Protein AF-U2R8U3-F1 (afdb_monomer_lite)

Foldseek 3Di:
DDDDPPPPPVVVVVVVVVVVVVVVCVVPDDDDDDDDDDPVVVVVVQVVCVVVVHHPVVVVVVQVVVCVVVVHHPDDDDDPDPPDPPPPVPDDPVRVVVVVVVVVVCVVVVVDDDPVVVVVVCCVSPVD

Sequence (128 aa):
MIRKDCEPLAICNQAKYNEEKKEAISMARTANVFARVEPEVKEQAEQVLDRLGIPMSNAVGMFLRQIVLQRGIPFEIKLPAYEEPVAYGSLTKEQFNAEIEKGMEDIRAGRVYSADEVEAEMKQKFGI

Structure (mmCIF, N/CA/C/O backbone):
data_AF-U2R8U3-F1
#
_entry.id   AF-U2R8U3-F1
#
loop_
_atom_site.group_PDB
_atom_site.id
_atom_site.type_symbol
_atom_site.label_atom_id
_atom_site.label_alt_id
_atom_site.label_comp_id
_atom_site.label_asym_id
_atom_site.label_entity_id
_atom_site.label_seq_id
_atom_site.pdbx_PDB_ins_code
_atom_site.Cartn_x
_atom_site.Cartn_y
_atom_site.Cartn_z
_atom_site.occupancy
_atom_site.B_iso_or_equiv
_atom_site.auth_seq_id
_atom_site.auth_comp_id
_atom_site.auth_asym_id
_atom_site.auth_atom_id
_atom_site.pdbx_PDB_model_num
ATOM 1 N N . MET A 1 1 ? 34.269 51.219 -29.718 1.00 43.19 1 MET A N 1
ATOM 2 C CA . MET A 1 1 ? 33.502 50.324 -30.619 1.00 43.19 1 MET A CA 1
ATOM 3 C C . MET A 1 1 ? 34.409 49.131 -30.879 1.00 43.19 1 MET A C 1
ATOM 5 O O . MET A 1 1 ? 35.504 49.353 -31.349 1.00 43.19 1 MET A O 1
ATOM 9 N N . ILE A 1 2 ? 34.125 47.891 -30.500 1.00 40.03 2 ILE A N 1
ATOM 10 C CA . ILE A 1 2 ? 32.858 47.160 -30.459 1.00 40.03 2 ILE A CA 1
ATOM 11 C C . ILE A 1 2 ? 32.967 46.140 -29.311 1.00 40.03 2 ILE A C 1
ATOM 13 O O . ILE A 1 2 ? 33.952 45.406 -29.243 1.00 40.03 2 ILE A O 1
ATOM 17 N N . ARG A 1 3 ? 31.970 46.109 -28.415 1.00 48.62 3 ARG A N 1
ATOM 18 C CA . ARG A 1 3 ? 31.765 44.997 -27.478 1.00 48.62 3 ARG A CA 1
ATOM 19 C C . ARG A 1 3 ? 31.554 43.732 -28.308 1.00 48.62 3 ARG A C 1
ATOM 21 O O . ARG A 1 3 ? 30.649 43.708 -29.138 1.00 48.62 3 ARG A O 1
ATOM 28 N N . LYS A 1 4 ? 32.385 42.711 -28.125 1.00 46.16 4 LYS A N 1
ATOM 29 C CA . LYS A 1 4 ? 32.066 41.361 -28.593 1.00 46.16 4 LYS A CA 1
ATOM 30 C C . LYS A 1 4 ? 31.813 40.504 -27.369 1.00 46.16 4 LYS A C 1
ATOM 32 O O . LYS A 1 4 ? 32.715 39.851 -26.858 1.00 46.16 4 LYS A O 1
ATOM 37 N N . ASP A 1 5 ? 30.569 40.577 -26.913 1.00 49.75 5 ASP A N 1
ATOM 38 C CA . ASP A 1 5 ? 29.964 39.671 -25.947 1.00 49.75 5 ASP A CA 1
ATOM 39 C C . ASP A 1 5 ? 30.003 38.249 -26.538 1.00 49.75 5 ASP A C 1
ATOM 41 O O . ASP A 1 5 ? 29.107 37.827 -27.266 1.00 49.75 5 ASP A O 1
ATOM 45 N N . CYS A 1 6 ? 31.103 37.530 -26.303 1.00 49.03 6 CYS A N 1
ATOM 46 C CA . CYS A 1 6 ? 31.314 36.152 -26.752 1.00 49.03 6 CYS A CA 1
ATOM 47 C C . CYS A 1 6 ? 31.447 35.207 -25.549 1.00 49.03 6 CYS A C 1
ATOM 49 O O . CYS A 1 6 ? 32.341 34.374 -25.484 1.00 49.03 6 CYS A O 1
ATOM 51 N N . GLU A 1 7 ? 30.555 35.361 -24.576 1.00 51.34 7 GLU A N 1
ATOM 52 C CA . GLU A 1 7 ? 30.356 34.428 -23.463 1.00 51.34 7 GLU A CA 1
ATOM 53 C C . GLU A 1 7 ? 29.006 33.664 -23.444 1.00 51.34 7 GLU A C 1
ATOM 55 O O . GLU A 1 7 ? 28.896 32.743 -22.634 1.00 51.34 7 GLU A O 1
ATOM 60 N N . PRO A 1 8 ? 27.985 33.891 -24.313 1.00 53.06 8 PRO A N 1
ATOM 61 C CA . PRO A 1 8 ? 26.738 33.123 -24.182 1.00 53.06 8 PRO A CA 1
ATOM 62 C C . PRO A 1 8 ? 26.814 31.679 -24.712 1.00 53.06 8 PRO A C 1
ATOM 64 O O . PRO A 1 8 ? 26.092 30.809 -24.232 1.00 53.06 8 PRO A O 1
ATOM 67 N N . LEU A 1 9 ? 27.665 31.389 -25.706 1.00 52.44 9 LEU A N 1
ATOM 68 C CA . LEU A 1 9 ? 27.589 30.118 -26.449 1.00 52.44 9 LEU A CA 1
ATOM 69 C C . LEU A 1 9 ? 28.096 28.900 -25.655 1.00 52.44 9 LEU A C 1
ATOM 71 O O . LEU A 1 9 ? 27.555 27.805 -25.808 1.00 52.44 9 LEU A O 1
ATOM 75 N N . ALA A 1 10 ? 29.088 29.074 -24.776 1.00 52.09 10 ALA A N 1
ATOM 76 C CA . ALA A 1 10 ? 29.620 27.977 -23.962 1.00 52.09 10 ALA A CA 1
ATOM 77 C C . ALA A 1 10 ? 28.652 27.560 -22.837 1.00 52.09 10 ALA A C 1
ATOM 79 O O . ALA A 1 10 ? 28.484 26.371 -22.569 1.00 52.09 10 ALA A O 1
ATOM 80 N N . ILE A 1 11 ? 27.959 28.525 -22.223 1.00 53.69 11 ILE A N 1
ATOM 81 C CA . ILE A 1 11 ? 27.010 28.272 -21.128 1.00 53.69 11 ILE A CA 1
ATOM 82 C C . ILE A 1 11 ? 25.722 27.629 -21.667 1.00 53.69 11 ILE A C 1
ATOM 84 O O . ILE A 1 11 ? 25.202 26.689 -21.063 1.00 53.69 11 ILE A O 1
ATOM 88 N N . CYS A 1 12 ? 25.245 28.062 -22.841 1.00 51.56 12 CYS A N 1
ATOM 89 C CA . CYS A 1 12 ? 24.079 27.462 -23.494 1.00 51.56 12 CYS A CA 1
ATOM 90 C C . CYS A 1 12 ? 24.296 25.987 -23.873 1.00 51.56 12 CYS A C 1
ATOM 92 O O . CYS A 1 12 ? 23.385 25.181 -23.687 1.00 51.56 12 CYS A O 1
ATOM 94 N N . ASN A 1 13 ? 25.493 25.606 -24.335 1.00 59.06 13 ASN A N 1
ATOM 95 C CA . ASN A 1 13 ? 25.803 24.208 -24.660 1.00 59.06 13 ASN A CA 1
ATOM 96 C C . ASN A 1 13 ? 25.911 23.323 -23.409 1.00 59.06 13 ASN A C 1
ATOM 98 O O . ASN A 1 13 ? 25.450 22.182 -23.424 1.00 59.06 13 ASN A O 1
ATOM 102 N N . GLN A 1 14 ? 26.453 23.850 -22.306 1.00 58.41 14 GLN A N 1
ATOM 103 C CA . GLN A 1 14 ? 26.542 23.110 -21.045 1.00 58.41 14 GLN A CA 1
ATOM 104 C C . GLN A 1 14 ? 25.155 22.850 -20.434 1.00 58.41 14 GLN A C 1
ATOM 106 O O . GLN A 1 14 ? 24.898 21.764 -19.917 1.00 58.41 14 GLN A O 1
ATOM 111 N N . ALA A 1 15 ? 24.254 23.835 -20.503 1.00 58.78 15 ALA A N 1
ATOM 112 C CA . ALA A 1 15 ? 22.883 23.703 -20.017 1.00 58.78 15 ALA A CA 1
ATOM 113 C C . ALA A 1 15 ? 22.093 22.668 -20.833 1.00 58.78 15 ALA A C 1
ATOM 115 O O . ALA A 1 15 ? 21.530 21.750 -20.243 1.00 58.78 15 ALA A O 1
ATOM 116 N N . LYS A 1 16 ? 22.157 22.747 -22.170 1.00 58.84 16 LYS A N 1
ATOM 117 C CA . LYS A 1 16 ? 21.552 21.772 -23.096 1.00 58.84 16 LYS A CA 1
ATOM 118 C C . LYS A 1 16 ? 22.030 20.343 -22.820 1.00 58.84 16 LYS A C 1
ATOM 120 O O . LYS A 1 16 ? 21.214 19.444 -22.652 1.00 58.84 16 LYS A O 1
ATOM 125 N N . TYR A 1 17 ? 23.343 20.156 -22.665 1.00 57.81 17 TYR A N 1
ATOM 126 C CA . TYR A 1 17 ? 23.940 18.855 -22.352 1.00 57.81 17 TYR A CA 1
ATOM 127 C C . TYR A 1 17 ? 23.494 18.303 -20.988 1.00 57.81 17 TYR A C 1
ATOM 129 O O . TYR A 1 17 ? 23.258 17.106 -20.836 1.00 57.81 17 TYR A O 1
ATOM 137 N N . ASN A 1 18 ? 23.354 19.164 -19.978 1.00 62.25 18 ASN A N 1
ATOM 138 C CA . ASN A 1 18 ? 22.919 18.751 -18.644 1.00 62.25 18 ASN A CA 1
ATOM 139 C C . ASN A 1 18 ? 21.422 18.417 -18.582 1.00 62.25 18 ASN A C 1
ATOM 141 O O . ASN A 1 18 ? 21.032 17.572 -17.777 1.00 62.25 18 ASN A O 1
ATOM 145 N N . GLU A 1 19 ? 20.602 19.062 -19.410 1.00 60.91 19 GLU A N 1
ATOM 146 C CA . GLU A 1 19 ? 19.156 18.854 -19.510 1.00 60.91 19 GLU A CA 1
ATOM 147 C C . GLU A 1 19 ? 18.839 17.560 -20.275 1.00 60.91 19 GLU A C 1
ATOM 149 O O . GLU A 1 19 ? 18.164 16.687 -19.729 1.00 60.91 19 GLU A O 1
ATOM 154 N N . GLU A 1 20 ? 19.474 17.343 -21.433 1.00 58.56 20 GLU A N 1
ATOM 155 C CA . GLU A 1 20 ? 19.397 16.087 -22.197 1.00 58.56 20 GLU A CA 1
ATOM 156 C C . GLU A 1 20 ? 19.933 14.895 -21.389 1.00 58.56 20 GLU A C 1
ATOM 158 O O . GLU A 1 20 ? 19.338 13.816 -21.369 1.00 58.56 20 GLU A O 1
ATOM 163 N N . LYS A 1 21 ? 21.023 15.084 -20.631 1.00 57.88 21 LYS A N 1
ATOM 164 C CA . LYS A 1 21 ? 21.531 14.056 -19.715 1.00 57.88 21 LYS A CA 1
ATOM 165 C C . LYS A 1 21 ? 20.557 13.789 -18.566 1.00 57.88 21 LYS A C 1
ATOM 167 O O . LYS A 1 21 ? 20.464 12.647 -18.133 1.00 57.88 21 LYS A O 1
ATOM 172 N N . LYS A 1 22 ? 19.826 14.792 -18.067 1.00 57.25 22 LYS A N 1
ATOM 173 C CA . LYS A 1 22 ? 18.790 14.623 -17.028 1.00 57.25 22 LYS A CA 1
ATOM 174 C C . LYS A 1 22 ? 17.591 13.831 -17.547 1.00 57.25 22 LYS A C 1
ATOM 176 O O . LYS A 1 22 ? 17.097 12.971 -16.821 1.00 57.25 22 LYS A O 1
ATOM 181 N N . GLU A 1 23 ? 17.165 14.089 -18.780 1.00 53.94 23 GLU A N 1
ATOM 182 C CA . GLU A 1 23 ? 16.081 13.360 -19.450 1.00 53.94 23 GLU A CA 1
ATOM 183 C C . GLU A 1 23 ? 16.488 11.920 -19.797 1.00 53.94 23 GLU A C 1
ATOM 185 O O . GLU A 1 23 ? 15.759 10.982 -19.484 1.00 53.94 23 GLU A O 1
ATOM 190 N N . ALA A 1 24 ? 17.702 11.697 -20.312 1.00 55.06 24 ALA A N 1
ATOM 191 C CA . ALA A 1 24 ? 18.230 10.346 -20.539 1.00 55.06 24 ALA A CA 1
ATOM 192 C C . ALA A 1 24 ? 18.366 9.547 -19.229 1.00 55.06 24 ALA A C 1
ATOM 194 O O . ALA A 1 24 ? 18.157 8.335 -19.180 1.00 55.06 24 ALA A O 1
ATOM 195 N N . ILE A 1 25 ? 18.685 10.241 -18.137 1.00 58.19 25 ILE A N 1
ATOM 196 C CA . ILE A 1 25 ? 18.779 9.674 -16.797 1.00 58.19 25 ILE A CA 1
ATOM 197 C C . ILE A 1 25 ? 17.397 9.360 -16.193 1.00 58.19 25 ILE A C 1
ATOM 199 O O . ILE A 1 25 ? 17.282 8.389 -15.445 1.00 58.19 25 ILE A O 1
ATOM 203 N N . SER A 1 26 ? 16.355 10.151 -16.470 1.00 55.31 26 SER A N 1
ATOM 204 C CA . SER A 1 26 ? 15.010 9.897 -15.932 1.00 55.31 26 SER A CA 1
ATOM 205 C C . SER A 1 26 ? 14.331 8.705 -16.615 1.00 55.31 26 SER A C 1
ATOM 207 O O . SER A 1 26 ? 13.599 7.971 -15.955 1.00 55.31 26 SER A O 1
ATOM 209 N N . MET A 1 27 ? 14.650 8.450 -17.889 1.00 56.59 27 MET A N 1
ATOM 210 C CA . MET A 1 27 ? 14.056 7.366 -18.681 1.00 56.59 27 MET A CA 1
ATOM 211 C C . MET A 1 27 ? 14.716 5.990 -18.467 1.00 56.59 27 MET A C 1
ATOM 213 O O . MET A 1 27 ? 14.112 4.974 -18.801 1.00 56.59 27 MET A O 1
ATOM 217 N N . ALA A 1 28 ? 15.927 5.932 -17.893 1.00 54.25 28 ALA A N 1
ATOM 218 C CA . ALA A 1 28 ? 16.720 4.697 -17.766 1.00 54.25 28 ALA A CA 1
ATOM 219 C C . ALA A 1 28 ? 17.047 4.269 -16.320 1.00 54.25 28 ALA A C 1
ATOM 221 O O . ALA A 1 28 ? 17.787 3.307 -16.108 1.00 54.25 28 ALA A O 1
ATOM 222 N N . ARG A 1 29 ? 16.532 4.958 -15.295 1.00 66.44 29 ARG A N 1
ATOM 223 C CA . ARG A 1 29 ? 16.823 4.616 -13.891 1.00 66.44 29 ARG A CA 1
ATOM 224 C C . ARG A 1 29 ? 15.873 3.549 -13.356 1.00 66.44 29 ARG A C 1
ATOM 226 O O . ARG A 1 29 ? 15.003 3.820 -12.534 1.00 66.44 29 ARG A O 1
ATOM 233 N N . THR A 1 30 ? 16.077 2.309 -13.786 1.00 71.62 30 THR A N 1
ATOM 234 C CA . THR A 1 30 ? 15.571 1.148 -13.046 1.00 71.62 30 THR A CA 1
ATOM 235 C C . THR A 1 30 ? 16.445 0.935 -11.812 1.00 71.62 30 THR A C 1
ATOM 237 O O . THR A 1 30 ? 17.659 0.780 -11.935 1.00 71.62 30 THR A O 1
ATOM 240 N N . ALA A 1 31 ? 15.844 0.941 -10.623 1.00 82.62 31 ALA A N 1
ATOM 241 C CA . ALA A 1 31 ? 16.515 0.583 -9.378 1.00 82.62 31 ALA A CA 1
ATOM 242 C C . ALA A 1 31 ? 16.064 -0.814 -8.937 1.00 82.62 31 ALA A C 1
ATOM 244 O O . ALA A 1 31 ? 14.872 -1.123 -8.968 1.00 82.62 31 ALA A O 1
ATOM 245 N N . ASN A 1 32 ? 17.010 -1.653 -8.519 1.00 87.38 32 ASN A N 1
ATOM 246 C CA . ASN A 1 32 ? 16.703 -2.984 -8.005 1.00 87.38 32 ASN A CA 1
ATOM 247 C C . ASN A 1 32 ? 16.242 -2.881 -6.546 1.00 87.38 32 ASN A C 1
ATOM 249 O O . ASN A 1 32 ? 16.907 -2.254 -5.723 1.00 87.38 32 ASN A O 1
ATOM 253 N N . VAL A 1 33 ? 15.123 -3.531 -6.226 1.00 87.56 33 VAL A N 1
ATOM 254 C CA . VAL A 1 33 ? 14.565 -3.602 -4.871 1.00 87.56 33 VAL A CA 1
ATOM 255 C C . VAL A 1 33 ? 14.631 -5.050 -4.399 1.00 87.56 33 VAL A C 1
ATOM 257 O O . VAL A 1 33 ? 14.102 -5.940 -5.060 1.00 87.56 33 VAL A O 1
ATOM 260 N N . PHE A 1 34 ? 15.276 -5.281 -3.255 1.00 89.19 34 PHE A N 1
ATOM 261 C CA . PHE A 1 34 ? 15.344 -6.591 -2.609 1.00 89.19 34 PHE A CA 1
ATOM 262 C C . PHE A 1 34 ? 14.607 -6.533 -1.273 1.00 89.19 34 PHE A C 1
ATOM 264 O O . PHE A 1 34 ? 14.926 -5.704 -0.424 1.00 89.19 34 PHE A O 1
ATOM 271 N N . ALA A 1 35 ? 13.643 -7.430 -1.083 1.00 87.88 35 ALA A N 1
ATOM 272 C CA . ALA A 1 35 ? 12.903 -7.584 0.162 1.00 87.88 35 ALA A CA 1
ATOM 273 C C . ALA A 1 35 ? 12.965 -9.046 0.612 1.00 87.88 35 ALA A C 1
ATOM 275 O O . ALA A 1 35 ? 12.878 -9.958 -0.212 1.00 87.88 35 ALA A O 1
ATOM 276 N N . ARG A 1 36 ? 13.131 -9.268 1.919 1.00 93.38 36 ARG A N 1
ATOM 277 C CA . ARG A 1 36 ? 12.984 -10.599 2.514 1.00 93.38 36 ARG A CA 1
ATOM 278 C C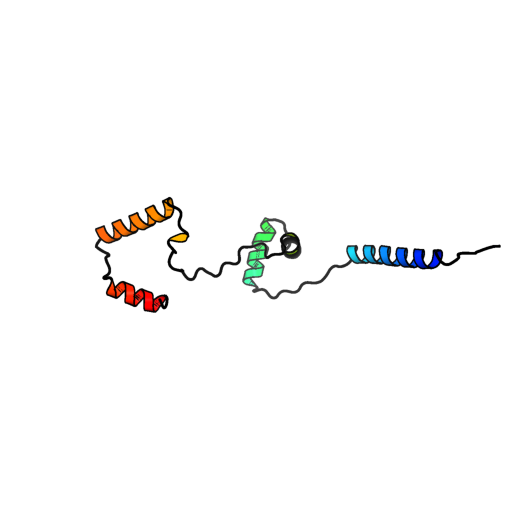 . ARG A 1 36 ? 11.511 -10.814 2.830 1.00 93.38 36 ARG A C 1
ATOM 280 O O . ARG A 1 36 ? 10.900 -9.969 3.473 1.00 93.38 36 ARG A O 1
ATOM 287 N N . VAL A 1 37 ? 10.977 -11.931 2.363 1.00 92.44 37 VAL A N 1
ATOM 288 C CA . VAL A 1 37 ? 9.593 -12.355 2.568 1.00 92.44 37 VAL A CA 1
ATOM 289 C C . VAL A 1 37 ? 9.593 -13.840 2.890 1.00 92.44 37 VAL A C 1
ATOM 291 O O . VAL A 1 37 ? 10.466 -14.576 2.421 1.00 92.44 37 VAL A O 1
ATOM 294 N N . GLU A 1 38 ? 8.631 -14.274 3.693 1.00 96.38 38 GLU A N 1
ATOM 295 C CA . GLU A 1 38 ? 8.408 -15.695 3.934 1.00 96.38 38 GLU A CA 1
ATOM 296 C C . GLU A 1 38 ? 7.958 -16.381 2.633 1.00 96.38 38 GLU A C 1
ATOM 298 O O . GLU A 1 38 ? 7.201 -15.787 1.854 1.00 96.38 38 GLU A O 1
ATOM 303 N N . PRO A 1 39 ? 8.425 -17.613 2.361 1.00 94.38 39 PRO A N 1
ATOM 304 C CA . PRO A 1 39 ? 8.125 -18.301 1.108 1.00 94.38 39 PRO A CA 1
ATOM 305 C C . PRO A 1 39 ? 6.625 -18.568 0.938 1.00 94.38 39 PRO A C 1
ATOM 307 O O . PRO A 1 39 ? 6.106 -18.395 -0.162 1.00 94.38 39 PRO A O 1
ATOM 310 N N . GLU A 1 40 ? 5.922 -18.894 2.025 1.00 95.31 40 GLU A N 1
ATOM 311 C CA . GLU A 1 40 ? 4.475 -19.144 2.017 1.00 95.31 40 GLU A CA 1
ATOM 312 C C . GLU A 1 40 ? 3.685 -17.883 1.637 1.00 95.31 40 GLU A C 1
ATOM 314 O O . GLU A 1 40 ? 2.817 -17.920 0.766 1.00 95.31 40 GLU A O 1
ATOM 319 N N . VAL A 1 41 ? 4.038 -16.733 2.225 1.00 94.44 41 VAL A N 1
ATOM 320 C CA . VAL A 1 41 ? 3.403 -15.440 1.922 1.00 94.44 41 VAL A CA 1
ATOM 321 C C . VAL A 1 41 ? 3.655 -15.030 0.472 1.00 94.44 41 VAL A C 1
ATOM 323 O O . VAL A 1 41 ? 2.755 -14.516 -0.194 1.00 94.44 41 VAL A O 1
ATOM 326 N N . LYS A 1 42 ? 4.868 -15.272 -0.044 1.00 93.38 42 LYS A N 1
ATOM 327 C CA . LYS A 1 42 ? 5.196 -14.996 -1.446 1.00 93.38 42 LYS A CA 1
ATOM 328 C C . LYS A 1 42 ? 4.306 -15.805 -2.390 1.00 93.38 42 LYS A C 1
ATOM 330 O O . LYS A 1 42 ? 3.753 -15.224 -3.320 1.00 93.38 42 LYS A O 1
ATOM 335 N N . GLU A 1 43 ? 4.171 -17.107 -2.151 1.00 95.06 43 GLU A N 1
ATOM 336 C CA . GLU A 1 43 ? 3.368 -17.992 -2.996 1.00 95.06 43 GLU A CA 1
ATOM 337 C C . GLU A 1 43 ? 1.887 -17.591 -2.981 1.00 95.06 43 GLU A C 1
ATOM 339 O O . GLU A 1 43 ? 1.265 -17.469 -4.036 1.00 95.06 43 GLU A O 1
ATOM 344 N N . GLN A 1 44 ? 1.333 -17.293 -1.802 1.00 95.50 44 GLN A N 1
ATOM 345 C CA . GLN A 1 44 ? -0.047 -16.815 -1.674 1.00 95.50 44 GLN A CA 1
ATOM 346 C C . GLN A 1 44 ? -0.274 -15.496 -2.422 1.00 95.50 44 GLN A C 1
ATOM 348 O O . GLN A 1 44 ? -1.266 -15.346 -3.138 1.00 95.50 44 GLN A O 1
ATOM 353 N N . ALA A 1 45 ? 0.646 -14.539 -2.283 1.00 94.62 45 ALA A N 1
ATOM 354 C CA . ALA A 1 45 ? 0.555 -13.264 -2.983 1.00 94.62 45 ALA A CA 1
ATOM 355 C C . ALA A 1 45 ? 0.633 -13.446 -4.507 1.00 94.62 45 ALA A C 1
ATOM 357 O O . ALA A 1 45 ? -0.130 -12.813 -5.233 1.00 94.62 45 ALA A O 1
ATOM 358 N N . GLU A 1 46 ? 1.504 -14.333 -4.994 1.00 94.44 46 GLU A N 1
ATOM 359 C CA . GLU A 1 46 ? 1.646 -14.646 -6.420 1.00 94.44 46 GLU A CA 1
ATOM 360 C C . GLU A 1 46 ? 0.353 -15.252 -6.985 1.00 94.44 46 GLU A C 1
ATOM 362 O O . GLU A 1 46 ? -0.171 -14.742 -7.970 1.00 94.44 46 GLU A O 1
ATOM 367 N N . GLN A 1 47 ? -0.272 -16.202 -6.280 1.00 95.69 47 GLN A N 1
ATOM 368 C CA . GLN A 1 47 ? -1.562 -16.776 -6.689 1.00 95.69 47 GLN A CA 1
ATOM 369 C C . GLN A 1 47 ? -2.686 -15.734 -6.815 1.00 95.69 47 GLN A C 1
ATOM 371 O O . GLN A 1 47 ? -3.545 -15.843 -7.693 1.00 95.69 47 GLN A O 1
ATOM 376 N N . VAL A 1 48 ? -2.725 -14.737 -5.926 1.00 96.19 48 VAL A N 1
ATOM 377 C CA . VAL A 1 48 ? -3.727 -13.658 -5.984 1.00 96.19 48 VAL A CA 1
ATOM 378 C C . VAL A 1 48 ? -3.433 -12.711 -7.144 1.00 96.19 48 VAL A C 1
ATOM 380 O O . VAL A 1 48 ? -4.340 -12.346 -7.892 1.00 96.19 48 VAL A O 1
ATOM 383 N N . LEU A 1 49 ? -2.171 -12.325 -7.308 1.00 94.88 49 LEU A N 1
ATOM 384 C CA . LEU A 1 49 ? -1.731 -11.408 -8.353 1.00 94.88 49 LEU A CA 1
ATOM 385 C C . LEU A 1 49 ? -1.866 -12.012 -9.760 1.00 94.88 49 LEU A C 1
ATOM 387 O O . LEU A 1 49 ? -2.281 -11.309 -10.683 1.00 94.88 49 LEU A O 1
ATOM 391 N N . ASP A 1 50 ? -1.642 -13.317 -9.908 1.00 94.94 50 ASP A N 1
ATOM 392 C CA . ASP A 1 50 ? -1.821 -14.053 -11.162 1.00 94.94 50 ASP A CA 1
ATOM 393 C C . ASP A 1 50 ? -3.279 -14.048 -11.624 1.00 94.94 50 ASP A C 1
ATOM 395 O O . ASP A 1 50 ? -3.562 -13.854 -12.806 1.00 94.94 50 ASP A O 1
ATOM 399 N N . ARG A 1 51 ? -4.232 -14.165 -10.689 1.00 95.19 51 ARG A N 1
ATOM 400 C CA . ARG A 1 51 ? -5.668 -14.036 -11.001 1.00 95.19 51 ARG A CA 1
ATOM 401 C C . ARG A 1 51 ? -6.030 -12.638 -11.498 1.00 95.19 51 ARG A C 1
ATOM 403 O O . ARG A 1 51 ? -6.979 -12.494 -12.262 1.00 95.19 51 ARG A O 1
ATOM 410 N N . LEU A 1 52 ? -5.284 -11.621 -11.068 1.00 93.75 52 LEU A N 1
ATOM 411 C CA . LEU A 1 52 ? -5.426 -10.241 -11.534 1.00 93.75 52 LEU A CA 1
ATOM 412 C C . LEU A 1 52 ? -4.621 -9.966 -12.818 1.00 93.75 52 LEU A C 1
ATOM 414 O O . LEU A 1 52 ? -4.763 -8.890 -13.396 1.00 93.75 52 LEU A O 1
ATOM 418 N N . GLY A 1 53 ? -3.786 -10.909 -13.271 1.00 93.88 53 GLY A N 1
ATOM 419 C CA . GLY A 1 53 ? -2.897 -10.738 -14.422 1.00 93.88 53 GLY A CA 1
ATOM 420 C C . GLY A 1 53 ? -1.760 -9.742 -14.175 1.00 93.88 53 GLY A C 1
ATOM 421 O O . GLY A 1 53 ? -1.252 -9.134 -15.119 1.00 93.88 53 GLY A O 1
ATOM 422 N N . ILE A 1 54 ? -1.377 -9.527 -12.914 1.00 94.25 54 ILE A N 1
ATOM 423 C CA . ILE A 1 54 ? -0.358 -8.549 -12.522 1.00 94.25 54 ILE A CA 1
ATOM 424 C C . ILE A 1 54 ? 0.880 -9.307 -12.036 1.00 94.25 54 ILE A C 1
ATOM 426 O O . ILE A 1 54 ? 0.792 -10.013 -11.043 1.00 94.25 54 ILE A O 1
ATOM 430 N N . PRO A 1 55 ? 2.064 -9.142 -12.648 1.00 93.38 55 PRO A N 1
ATOM 431 C CA . PRO A 1 55 ? 3.268 -9.783 -12.133 1.00 93.38 55 PRO A CA 1
ATOM 432 C C . PRO A 1 55 ? 3.719 -9.139 -10.813 1.00 93.38 55 PRO A C 1
ATOM 434 O O . PRO A 1 55 ? 3.584 -7.925 -10.618 1.00 93.38 55 PRO A O 1
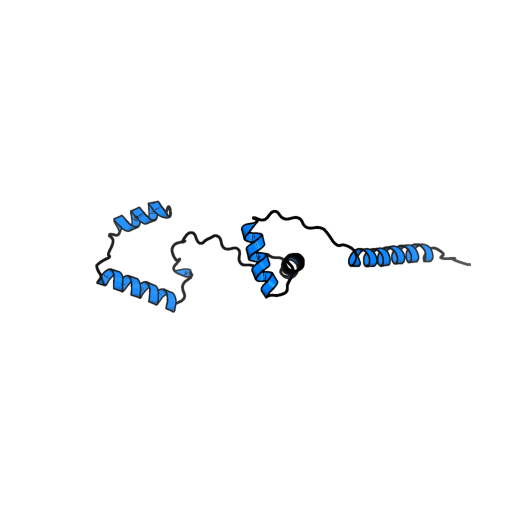ATOM 437 N N . MET A 1 56 ? 4.349 -9.933 -9.943 1.00 91.81 56 MET A N 1
ATOM 438 C CA . MET A 1 56 ? 4.824 -9.515 -8.614 1.00 91.81 56 MET A CA 1
ATOM 439 C C . MET A 1 56 ? 5.644 -8.211 -8.634 1.00 91.81 56 MET A C 1
ATOM 441 O O . MET A 1 56 ? 5.434 -7.312 -7.822 1.00 91.81 56 MET A O 1
ATOM 445 N N . SER A 1 57 ? 6.554 -8.061 -9.600 1.00 90.56 57 SER A N 1
ATOM 446 C CA . SER A 1 57 ? 7.390 -6.860 -9.737 1.00 90.56 57 SER A CA 1
ATOM 447 C C . SER A 1 57 ? 6.578 -5.597 -10.042 1.00 90.56 57 SER A C 1
ATOM 449 O O . SER A 1 57 ? 6.893 -4.519 -9.532 1.00 90.56 57 SER A O 1
ATOM 451 N N . ASN A 1 58 ? 5.507 -5.717 -10.833 1.00 92.75 58 ASN A N 1
ATOM 452 C CA . ASN A 1 58 ? 4.633 -4.591 -11.133 1.00 92.75 58 ASN A CA 1
ATOM 453 C C . ASN A 1 58 ? 3.784 -4.216 -9.914 1.00 92.75 58 ASN A C 1
ATOM 455 O O . ASN A 1 58 ? 3.630 -3.028 -9.642 1.00 92.75 58 ASN A O 1
ATOM 459 N N . ALA A 1 59 ? 3.314 -5.198 -9.136 1.00 93.31 59 ALA A N 1
ATOM 460 C CA . ALA A 1 59 ? 2.597 -4.947 -7.885 1.00 93.31 59 ALA A CA 1
ATOM 461 C C . ALA A 1 59 ? 3.457 -4.159 -6.879 1.00 93.31 59 ALA A C 1
ATOM 463 O O . ALA A 1 59 ? 3.003 -3.151 -6.335 1.00 93.31 59 ALA A O 1
ATOM 464 N N . VAL A 1 60 ? 4.733 -4.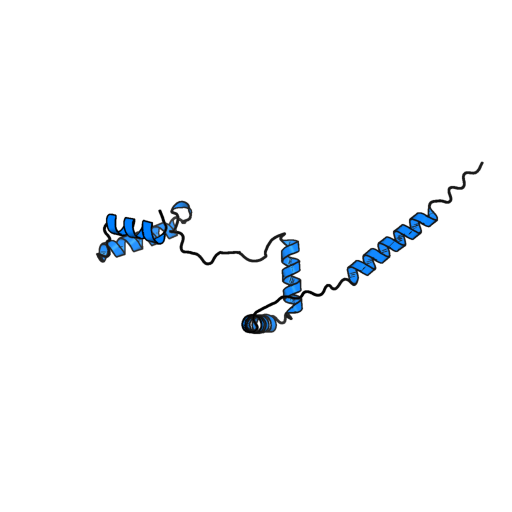532 -6.711 1.00 92.38 60 VAL A N 1
ATOM 465 C CA . VAL A 1 60 ? 5.693 -3.767 -5.890 1.00 92.38 60 VAL A CA 1
ATOM 466 C C . VAL A 1 60 ? 5.873 -2.345 -6.431 1.00 92.38 60 VAL A C 1
ATOM 468 O O . VAL A 1 60 ? 5.856 -1.378 -5.670 1.00 92.38 60 VAL A O 1
ATOM 471 N N . GLY A 1 61 ? 5.978 -2.182 -7.752 1.00 91.94 61 GLY A N 1
ATOM 472 C CA . GLY A 1 61 ? 6.043 -0.861 -8.382 1.00 91.94 61 GLY A CA 1
ATOM 473 C C . GLY A 1 61 ? 4.789 -0.011 -8.142 1.00 91.94 61 GLY A C 1
ATOM 474 O O . GLY A 1 61 ? 4.896 1.186 -7.879 1.00 91.94 61 GLY A O 1
ATOM 475 N N . MET A 1 62 ? 3.599 -0.615 -8.202 1.00 92.94 62 MET A N 1
ATOM 476 C CA . MET A 1 62 ? 2.326 0.049 -7.904 1.00 92.94 62 MET A CA 1
ATOM 477 C C . MET A 1 62 ? 2.256 0.491 -6.444 1.00 92.94 62 MET A C 1
ATOM 479 O O . MET A 1 62 ? 1.885 1.631 -6.178 1.00 92.94 62 MET A O 1
ATOM 483 N N . PHE A 1 63 ? 2.678 -0.367 -5.516 1.00 93.00 63 PHE A N 1
ATOM 484 C CA . PHE A 1 63 ? 2.742 -0.046 -4.094 1.00 93.00 63 PHE A CA 1
ATOM 485 C C . PHE A 1 63 ? 3.637 1.171 -3.818 1.00 93.00 63 PHE A C 1
ATOM 487 O O . PHE A 1 63 ? 3.211 2.121 -3.161 1.00 93.00 63 PHE A O 1
ATOM 494 N N . LEU A 1 64 ? 4.843 1.199 -4.395 1.00 92.19 64 LEU A N 1
ATOM 495 C CA . LEU A 1 64 ? 5.759 2.334 -4.255 1.00 92.19 64 LEU A CA 1
ATOM 496 C C . LEU A 1 64 ? 5.168 3.626 -4.834 1.00 92.19 64 LEU A C 1
ATOM 498 O O . LEU A 1 64 ? 5.268 4.684 -4.212 1.00 92.19 64 LEU A O 1
ATOM 502 N N . ARG A 1 65 ? 4.508 3.551 -5.998 1.00 92.69 65 ARG A N 1
ATOM 503 C CA . ARG A 1 65 ? 3.806 4.705 -6.587 1.00 92.69 65 ARG A CA 1
ATOM 504 C C . ARG A 1 65 ? 2.702 5.222 -5.672 1.00 92.69 65 ARG A C 1
ATOM 506 O O . ARG A 1 65 ? 2.562 6.434 -5.526 1.00 92.69 65 ARG A O 1
ATOM 513 N N . GLN A 1 66 ? 1.959 4.322 -5.035 1.00 94.38 66 GLN A N 1
ATOM 514 C CA . GLN A 1 66 ? 0.878 4.701 -4.137 1.00 94.38 66 GLN A CA 1
ATOM 515 C C . GLN A 1 66 ? 1.398 5.415 -2.887 1.00 94.38 66 GLN A C 1
ATOM 517 O O . GLN A 1 66 ? 0.822 6.428 -2.491 1.00 94.38 66 GLN A O 1
ATOM 522 N N . ILE A 1 67 ? 2.527 4.961 -2.329 1.00 94.12 67 ILE A N 1
ATOM 523 C CA . ILE A 1 67 ? 3.187 5.648 -1.210 1.00 94.12 67 ILE A CA 1
ATOM 524 C C . ILE A 1 67 ? 3.568 7.078 -1.594 1.00 94.12 67 ILE A C 1
ATOM 526 O O . ILE A 1 67 ? 3.313 8.017 -0.841 1.00 94.12 67 ILE A O 1
ATOM 530 N N . VAL A 1 68 ? 4.161 7.259 -2.778 1.00 92.62 68 VAL A N 1
ATOM 531 C CA . VAL A 1 68 ? 4.569 8.585 -3.264 1.00 92.62 68 VAL A CA 1
ATOM 532 C C . VAL A 1 68 ? 3.356 9.494 -3.471 1.00 92.62 68 VAL A C 1
ATOM 534 O O . VAL A 1 68 ? 3.394 10.658 -3.072 1.00 92.62 68 VAL A O 1
ATOM 537 N N . LEU A 1 69 ? 2.279 8.969 -4.063 1.00 93.38 69 LEU A N 1
ATOM 538 C CA . LEU A 1 69 ? 1.064 9.732 -4.352 1.00 93.38 69 LEU A CA 1
ATOM 539 C C . LEU A 1 69 ? 0.344 10.178 -3.073 1.00 93.38 69 LEU A C 1
ATOM 541 O O . LEU A 1 69 ? -0.050 11.336 -2.962 1.00 93.38 69 LEU A O 1
ATOM 545 N N . GLN A 1 70 ? 0.180 9.269 -2.112 1.00 91.62 70 GLN A N 1
ATOM 546 C CA . GLN A 1 70 ? -0.553 9.535 -0.872 1.00 91.62 70 GLN A CA 1
ATOM 547 C C . GLN A 1 70 ? 0.309 10.179 0.218 1.00 91.62 70 GLN A C 1
ATOM 549 O O . GLN A 1 70 ? -0.233 10.655 1.212 1.00 91.62 70 GLN A O 1
ATOM 554 N N . ARG A 1 71 ? 1.640 10.194 0.054 1.00 90.38 71 ARG A N 1
ATOM 555 C CA . ARG A 1 71 ? 2.605 10.566 1.104 1.00 90.38 71 ARG A CA 1
ATOM 556 C C . ARG A 1 71 ? 2.367 9.791 2.408 1.00 90.38 71 ARG A C 1
ATOM 558 O O . ARG A 1 71 ? 2.488 10.343 3.498 1.00 90.38 71 ARG A O 1
ATOM 565 N N . GLY A 1 72 ? 2.017 8.513 2.284 1.00 90.12 72 GLY A N 1
ATOM 566 C CA . GLY A 1 72 ? 1.611 7.653 3.393 1.00 90.12 72 GLY A CA 1
ATOM 567 C C . GLY A 1 72 ? 1.566 6.184 2.985 1.00 90.12 72 GLY A C 1
ATOM 568 O O . GLY A 1 72 ? 1.845 5.845 1.837 1.00 90.12 72 GLY A O 1
ATOM 569 N N . ILE A 1 73 ? 1.241 5.302 3.928 1.00 90.62 73 ILE A N 1
ATOM 570 C CA . ILE A 1 73 ? 1.098 3.871 3.649 1.00 90.62 73 ILE A CA 1
ATOM 571 C C . ILE A 1 73 ? -0.314 3.611 3.100 1.00 90.62 73 ILE A C 1
ATOM 573 O O . ILE A 1 73 ? -1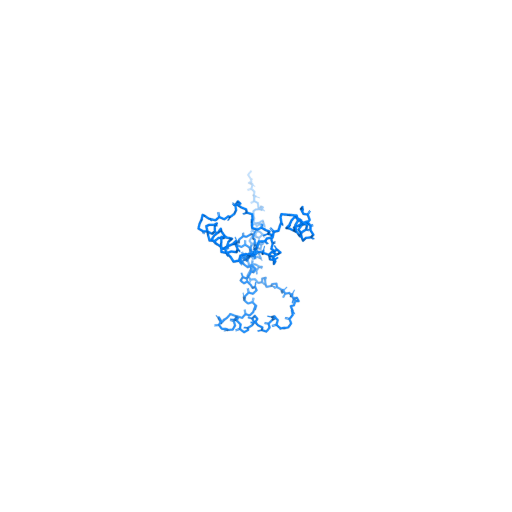.289 4.023 3.726 1.00 90.62 73 ILE A O 1
ATOM 577 N N . PRO A 1 74 ? -0.448 2.925 1.950 1.00 86.12 74 PRO A N 1
ATOM 578 C CA . PRO A 1 74 ? -1.714 2.778 1.234 1.00 86.12 74 PRO A CA 1
ATOM 579 C C . PRO A 1 74 ? -2.615 1.662 1.765 1.00 86.12 74 PRO A C 1
ATOM 581 O O . PRO A 1 74 ? -3.388 1.062 1.022 1.00 86.12 74 PRO A O 1
ATOM 584 N N . PHE A 1 75 ? -2.483 1.355 3.045 1.00 86.38 75 PHE A N 1
ATOM 585 C CA . PHE A 1 75 ? -3.334 0.434 3.771 1.00 86.38 75 PHE A CA 1
ATOM 586 C C . PHE A 1 75 ? -3.406 0.889 5.225 1.00 86.38 75 PHE A C 1
ATOM 588 O O . PHE A 1 75 ? -2.510 1.563 5.736 1.00 86.38 75 PHE A O 1
ATOM 595 N N . GLU A 1 76 ? -4.497 0.534 5.886 1.00 80.31 76 GLU A N 1
ATOM 596 C CA . GLU A 1 76 ? -4.730 0.905 7.272 1.00 80.31 76 GLU A CA 1
ATOM 597 C C . GLU A 1 76 ? -3.800 0.096 8.187 1.00 80.31 76 GLU A C 1
ATOM 599 O O . GLU A 1 76 ? -3.834 -1.134 8.194 1.00 80.31 76 GLU A O 1
ATOM 604 N N . ILE A 1 77 ? -2.943 0.780 8.947 1.00 79.50 77 ILE A N 1
ATOM 605 C CA . ILE A 1 77 ? -2.052 0.135 9.914 1.00 79.50 77 ILE A CA 1
ATOM 606 C C . ILE A 1 77 ? -2.821 0.012 11.222 1.00 79.50 77 ILE A C 1
ATOM 608 O O . ILE A 1 77 ? -2.801 0.916 12.056 1.00 79.50 77 ILE A O 1
ATOM 612 N N . LYS A 1 78 ? -3.532 -1.103 11.380 1.00 77.25 78 LYS A N 1
ATOM 613 C CA . LYS A 1 78 ? -4.129 -1.475 12.661 1.00 77.25 78 LYS A CA 1
ATOM 614 C C . LYS A 1 78 ? -3.133 -2.330 13.420 1.00 77.25 78 LYS A C 1
ATOM 616 O O . LYS A 1 78 ? -2.599 -3.293 12.870 1.00 77.25 78 LYS A O 1
ATOM 621 N N . LEU A 1 79 ? -2.917 -2.009 14.691 1.00 66.94 79 LEU A N 1
ATOM 622 C CA . LEU A 1 79 ? -2.484 -3.044 15.619 1.00 66.94 79 LEU A CA 1
ATOM 623 C C . LEU A 1 79 ? -3.592 -4.110 15.625 1.00 66.94 79 LEU A C 1
ATOM 625 O O . LEU A 1 79 ? -4.767 -3.729 15.537 1.00 66.94 79 LEU A O 1
ATOM 629 N N . PRO A 1 80 ? -3.270 -5.418 15.673 1.00 63.16 80 PRO A N 1
ATOM 630 C CA . PRO A 1 80 ? -4.291 -6.410 15.985 1.00 63.16 80 PRO A CA 1
ATOM 631 C C . PRO A 1 80 ? -4.980 -5.889 17.236 1.00 63.16 80 PRO A C 1
ATOM 633 O O . PRO A 1 80 ? -4.282 -5.514 18.179 1.00 63.16 80 PRO A O 1
ATOM 636 N N . ALA A 1 81 ? -6.299 -5.719 17.168 1.00 57.25 81 ALA A N 1
ATOM 637 C CA . ALA A 1 81 ? -7.057 -5.140 18.257 1.00 57.25 81 ALA A CA 1
ATOM 638 C C . ALA A 1 81 ? -6.811 -6.015 19.488 1.00 57.25 81 ALA A C 1
ATOM 640 O O . ALA A 1 81 ? -7.445 -7.048 19.670 1.00 57.25 81 ALA A O 1
ATOM 641 N N . TYR A 1 82 ? -5.846 -5.621 20.317 1.00 53.66 82 TYR A N 1
ATOM 642 C CA . TYR A 1 82 ? -5.983 -5.825 21.736 1.00 53.66 82 TYR A CA 1
ATOM 643 C C . TYR A 1 82 ? -7.290 -5.118 22.033 1.00 53.66 82 TYR A C 1
ATOM 645 O O . TYR A 1 82 ? -7.418 -3.937 21.716 1.00 53.66 82 TYR A O 1
ATOM 653 N N . GLU A 1 83 ? -8.285 -5.906 22.423 1.00 58.38 83 GLU A N 1
ATOM 654 C CA . GLU A 1 83 ? -9.653 -5.493 22.694 1.00 58.38 83 GLU A CA 1
ATOM 655 C C . GLU A 1 83 ? -9.621 -4.374 23.737 1.00 58.38 83 GLU A C 1
ATOM 657 O O . GLU A 1 83 ? -9.735 -4.609 24.935 1.00 58.38 83 GLU A O 1
ATOM 662 N N . GLU A 1 84 ? -9.382 -3.144 23.293 1.00 56.78 84 GLU A N 1
ATOM 663 C CA . GLU A 1 84 ? -9.579 -1.976 24.122 1.00 56.78 84 GLU A CA 1
ATOM 664 C C . GLU A 1 84 ? -11.075 -1.967 24.451 1.00 56.78 84 GLU A C 1
ATOM 666 O O . GLU A 1 84 ? -11.898 -2.066 23.528 1.00 56.78 84 GLU A O 1
ATOM 671 N N . PRO A 1 85 ? -11.449 -1.920 25.744 1.00 55.94 85 PRO A N 1
ATOM 672 C CA . PRO A 1 85 ? -12.845 -1.920 26.132 1.00 55.94 85 PRO A CA 1
ATOM 673 C C . PRO A 1 85 ? -13.554 -0.804 25.375 1.00 55.94 85 PRO A C 1
ATOM 675 O O . PRO A 1 85 ? -13.076 0.332 25.344 1.00 55.94 85 PRO A O 1
ATOM 678 N N . VAL A 1 86 ? -14.663 -1.157 24.725 1.00 57.59 86 VAL A N 1
ATOM 679 C CA . VAL A 1 86 ? -15.411 -0.280 23.824 1.00 57.59 86 VAL A CA 1
ATOM 680 C C . VAL A 1 86 ? -15.676 1.052 24.523 1.00 57.59 86 VAL A C 1
ATOM 682 O O . VAL A 1 86 ? -16.519 1.153 25.415 1.00 57.59 86 VAL A O 1
ATOM 685 N N . ALA A 1 87 ? -14.927 2.086 24.142 1.00 56.91 87 ALA A N 1
ATOM 686 C CA . ALA A 1 87 ? -15.076 3.395 24.743 1.00 56.91 87 ALA A CA 1
ATOM 687 C C . ALA A 1 87 ? -16.445 3.958 24.342 1.00 56.91 87 ALA A C 1
ATOM 689 O O . ALA A 1 87 ? -16.759 4.092 23.158 1.00 56.91 87 ALA A O 1
ATOM 690 N N . TYR A 1 88 ? -17.247 4.332 25.341 1.00 53.91 88 TYR A N 1
ATOM 691 C CA . TYR A 1 88 ? -18.598 4.889 25.183 1.00 53.91 88 TYR A CA 1
ATOM 692 C C . TYR A 1 88 ? -18.672 6.049 24.165 1.00 53.91 88 TYR A C 1
ATOM 694 O O . TYR A 1 88 ? -19.707 6.276 23.546 1.00 53.91 88 TYR A O 1
ATOM 702 N N . GLY A 1 89 ? -17.564 6.772 23.952 1.00 58.06 89 GLY A N 1
ATOM 703 C CA . GLY A 1 89 ? -17.477 7.902 23.023 1.00 58.06 89 GLY A CA 1
ATOM 704 C C . GLY A 1 89 ? -17.404 7.550 21.531 1.00 58.06 89 GLY A C 1
ATOM 705 O O . GLY A 1 89 ? -17.524 8.455 20.709 1.00 58.06 89 GLY A O 1
ATOM 706 N N . SER A 1 90 ? -17.209 6.280 21.163 1.00 55.47 90 SER A N 1
ATOM 707 C CA . SER A 1 90 ? -16.970 5.865 19.768 1.00 55.47 90 SER A CA 1
ATOM 708 C C . SER A 1 90 ? -18.140 5.119 19.120 1.00 55.47 90 SER A C 1
ATOM 710 O O . SER A 1 90 ? -18.049 4.751 17.949 1.00 55.47 90 SER A O 1
ATOM 712 N N . LEU A 1 91 ? -19.237 4.893 19.850 1.00 58.72 91 LEU A N 1
ATOM 713 C CA . LEU A 1 91 ? -20.391 4.136 19.365 1.00 58.72 91 LEU A CA 1
ATOM 714 C C . LEU A 1 91 ? -21.451 5.038 18.723 1.00 58.72 91 LEU A C 1
ATOM 716 O O . LEU A 1 91 ? -21.815 6.093 19.243 1.00 58.72 91 LEU A O 1
ATOM 720 N N . THR A 1 92 ? -22.001 4.579 17.599 1.00 66.94 92 THR A N 1
ATOM 721 C CA . THR A 1 92 ? -23.248 5.128 17.046 1.00 66.94 92 THR A CA 1
ATOM 722 C C . THR A 1 92 ? -24.435 4.734 17.930 1.00 66.94 92 THR A C 1
ATOM 724 O O . THR A 1 92 ? -24.378 3.745 18.667 1.00 66.94 92 THR A O 1
ATOM 727 N N . LYS A 1 93 ? -25.536 5.496 17.872 1.00 67.75 93 LYS A N 1
ATOM 728 C CA . LYS A 1 93 ? -26.731 5.233 18.697 1.00 67.75 93 LYS A CA 1
ATOM 729 C C . LYS A 1 93 ? -27.289 3.827 18.470 1.00 67.75 93 LYS A C 1
ATOM 731 O O . LYS A 1 93 ? -27.757 3.207 19.420 1.00 67.75 93 LYS A O 1
ATOM 736 N N . GLU A 1 94 ? -27.222 3.319 17.239 1.00 72.19 94 GLU A N 1
ATOM 737 C CA . GLU A 1 94 ? -27.694 1.971 16.926 1.00 72.19 94 GLU A CA 1
ATOM 738 C C . GLU A 1 94 ? -26.818 0.888 17.569 1.00 72.19 94 GLU A C 1
ATOM 740 O O . GLU A 1 94 ? -27.343 -0.065 18.141 1.00 72.19 94 GLU A O 1
ATOM 745 N N . GLN A 1 95 ? -25.492 1.048 17.529 1.00 71.19 95 GLN A N 1
ATOM 746 C CA . GLN A 1 95 ? -24.559 0.083 18.119 1.00 71.19 95 GLN A CA 1
ATOM 747 C C . GLN A 1 95 ? -24.642 0.066 19.649 1.00 71.19 95 GLN A C 1
ATOM 749 O O . GLN A 1 95 ? -24.583 -1.001 20.251 1.00 71.19 95 GLN A O 1
ATOM 754 N N . PHE A 1 96 ? -24.837 1.231 20.274 1.00 71.44 96 PHE A N 1
ATOM 755 C CA . PHE A 1 96 ? -25.066 1.323 21.714 1.00 71.44 96 PHE A CA 1
ATOM 756 C C . PHE A 1 96 ? -26.348 0.597 22.134 1.00 71.44 96 PHE A C 1
ATOM 758 O O . PHE A 1 96 ? -26.321 -0.219 23.051 1.00 71.44 96 PHE A O 1
ATOM 765 N N . ASN A 1 97 ? -27.460 0.840 21.433 1.00 75.19 97 ASN A N 1
ATOM 766 C CA . ASN A 1 97 ? -28.730 0.186 21.748 1.00 75.19 97 ASN A CA 1
ATOM 767 C C . ASN A 1 97 ? -28.632 -1.342 21.644 1.00 75.19 97 ASN A C 1
ATOM 769 O O . ASN A 1 97 ? -29.161 -2.036 22.508 1.00 75.19 97 ASN A O 1
ATOM 773 N N . ALA A 1 98 ? -27.920 -1.855 20.636 1.00 77.38 98 ALA A N 1
ATOM 774 C CA . ALA A 1 98 ? -27.711 -3.290 20.468 1.00 77.38 98 ALA A CA 1
ATOM 775 C C . ALA A 1 98 ? -26.895 -3.907 21.618 1.00 77.38 98 ALA A C 1
ATOM 777 O O . ALA A 1 98 ? -27.195 -5.012 22.064 1.00 77.38 98 ALA A O 1
ATOM 778 N N . GLU A 1 99 ? -25.882 -3.205 22.129 1.00 75.50 99 GLU A N 1
ATOM 779 C CA . 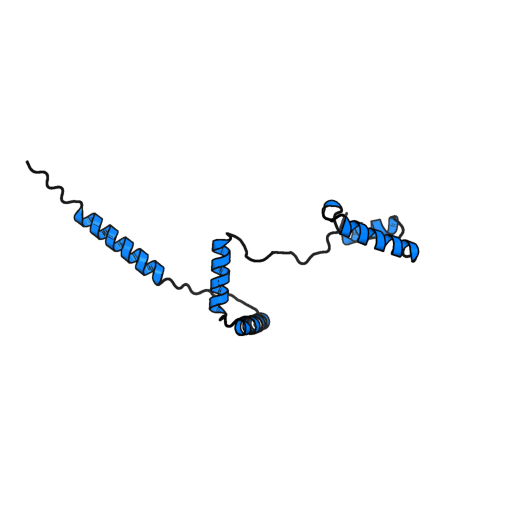GLU A 1 99 ? -25.064 -3.709 23.239 1.00 75.50 99 GLU A CA 1
ATOM 780 C C . GLU A 1 99 ? -25.817 -3.664 24.579 1.00 75.50 99 GLU A C 1
ATOM 782 O O . GLU A 1 99 ? -25.720 -4.588 25.386 1.00 75.50 99 GLU A O 1
ATOM 787 N N . ILE A 1 100 ? -26.651 -2.639 24.788 1.00 80.88 100 ILE A N 1
ATOM 788 C CA . ILE A 1 100 ? -27.547 -2.560 25.951 1.00 80.88 100 ILE A CA 1
ATOM 789 C C . ILE A 1 100 ? -28.601 -3.670 25.920 1.00 80.88 100 ILE A C 1
ATOM 791 O O . ILE A 1 100 ? -28.917 -4.240 26.964 1.00 80.88 100 ILE A O 1
ATOM 795 N N . GLU A 1 101 ? -29.135 -4.008 24.745 1.00 79.44 101 GLU A N 1
ATOM 796 C CA . GLU A 1 101 ? -30.102 -5.099 24.603 1.00 79.44 101 GLU A CA 1
ATOM 797 C C . GLU A 1 101 ? -29.489 -6.454 24.988 1.00 79.44 101 GLU A C 1
ATOM 799 O O . GLU A 1 101 ? -30.096 -7.188 25.770 1.00 79.44 101 GLU A O 1
ATOM 804 N N . LYS A 1 102 ? -28.246 -6.732 24.571 1.00 79.19 102 LYS A N 1
ATOM 805 C CA . LYS A 1 102 ? -27.501 -7.922 25.024 1.00 79.19 102 LYS A CA 1
ATOM 806 C C . LYS A 1 102 ? -27.310 -7.940 26.542 1.00 79.19 102 LYS A C 1
ATOM 808 O O . LYS A 1 102 ? -27.582 -8.953 27.181 1.00 79.19 102 LYS A O 1
ATOM 813 N N . GLY A 1 103 ? -26.929 -6.810 27.143 1.00 75.31 103 GLY A N 1
ATOM 814 C CA . GLY A 1 103 ? -26.804 -6.702 28.600 1.00 75.31 103 GLY A CA 1
ATOM 815 C C . GLY A 1 103 ? -28.126 -6.981 29.333 1.00 75.31 103 GLY A C 1
ATOM 816 O O . GLY A 1 103 ? -28.147 -7.654 30.362 1.00 75.31 103 GLY A O 1
ATOM 817 N N . MET A 1 104 ? -29.257 -6.533 28.779 1.00 78.19 104 MET A N 1
ATOM 818 C CA . MET A 1 104 ? -30.590 -6.825 29.323 1.00 78.19 104 MET A CA 1
ATOM 819 C C . MET A 1 104 ? -30.961 -8.311 29.209 1.00 78.19 104 MET A C 1
ATOM 821 O O . MET A 1 104 ? -31.663 -8.842 30.075 1.00 78.19 104 MET A O 1
ATOM 825 N N . GLU A 1 105 ? -30.499 -8.998 28.164 1.00 76.69 105 GLU A N 1
ATOM 826 C CA . GLU A 1 105 ? -30.648 -10.448 28.021 1.00 76.69 105 GLU A CA 1
ATOM 827 C C . GLU A 1 105 ? -29.789 -11.222 29.023 1.00 76.69 105 GLU A C 1
ATOM 829 O O . GLU A 1 105 ? -30.283 -12.185 29.611 1.00 76.69 105 GLU A O 1
ATOM 834 N N . ASP A 1 106 ? -28.556 -10.786 29.282 1.00 74.56 106 ASP A N 1
ATOM 835 C CA . ASP A 1 106 ? -27.676 -11.401 30.281 1.00 74.56 106 ASP A CA 1
ATOM 836 C C . ASP A 1 106 ? -28.241 -11.275 31.701 1.00 74.56 106 ASP A C 1
ATOM 838 O O . ASP A 1 106 ? -28.276 -12.262 32.443 1.00 74.56 106 ASP A O 1
ATOM 842 N N . ILE A 1 107 ? -28.805 -10.109 32.040 1.00 76.00 107 ILE A N 1
ATOM 843 C CA . ILE A 1 107 ? -29.528 -9.895 33.303 1.00 76.00 107 ILE A CA 1
ATOM 844 C C . ILE A 1 107 ? -30.732 -10.840 33.397 1.00 76.00 107 ILE A C 1
ATOM 846 O O . ILE A 1 107 ? -30.939 -11.487 34.425 1.00 76.00 107 ILE A O 1
ATOM 850 N N . ARG A 1 108 ? -31.519 -10.960 32.319 1.00 74.19 108 ARG A N 1
ATOM 851 C CA . ARG A 1 108 ? -32.697 -11.842 32.276 1.00 74.19 108 ARG A CA 1
ATOM 852 C C . ARG A 1 108 ? -32.318 -13.321 32.380 1.00 74.19 108 ARG A C 1
ATOM 854 O O . ARG A 1 108 ? -33.067 -14.098 32.966 1.00 74.19 108 ARG A O 1
ATOM 861 N N . ALA A 1 109 ? -31.168 -13.704 31.833 1.00 78.56 109 ALA A N 1
ATOM 862 C CA . ALA A 1 109 ? -30.616 -15.052 31.905 1.00 78.56 109 ALA A CA 1
ATOM 863 C C . ALA A 1 109 ? -29.890 -15.347 33.233 1.00 78.56 109 ALA A C 1
ATOM 865 O O . ALA A 1 109 ? -29.382 -16.455 33.407 1.00 78.56 109 ALA A O 1
ATOM 866 N N . GLY A 1 110 ? -29.831 -14.384 34.162 1.00 76.62 110 GLY A N 1
ATOM 867 C CA . GLY A 1 110 ? -29.174 -14.536 35.462 1.00 76.62 110 GLY A CA 1
ATOM 868 C C . GLY A 1 110 ? -27.645 -14.566 35.392 1.00 76.62 110 GLY A C 1
ATOM 869 O O . GLY A 1 110 ? -27.004 -14.909 36.382 1.00 76.62 110 GLY A O 1
ATOM 870 N N . ARG A 1 111 ? -27.049 -14.203 34.247 1.00 73.69 111 ARG A N 1
ATOM 871 C CA . ARG A 1 111 ? -25.597 -14.048 34.072 1.00 73.69 111 ARG A CA 1
ATOM 872 C C . ARG A 1 111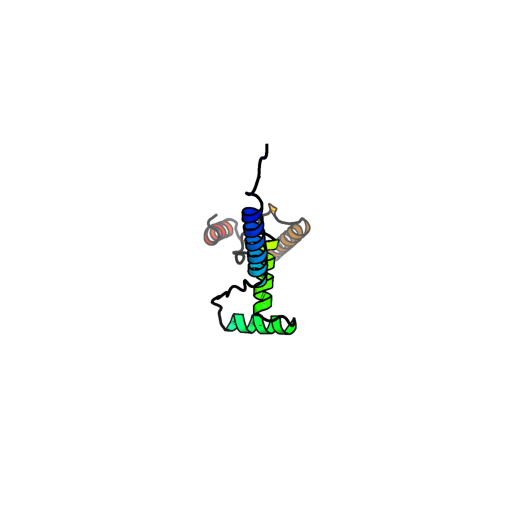 ? -25.172 -12.670 34.567 1.00 73.69 111 ARG A C 1
ATOM 874 O O . ARG A 1 111 ? -24.804 -11.796 33.791 1.00 73.69 111 ARG A O 1
ATOM 881 N N . VAL A 1 112 ? -25.293 -12.470 35.872 1.00 76.25 112 VAL A N 1
ATOM 882 C CA . VAL A 1 112 ? -24.900 -11.234 36.546 1.00 76.25 112 VAL A CA 1
ATOM 883 C C . VAL A 1 112 ? -23.638 -11.488 37.355 1.00 76.25 112 VAL A C 1
ATOM 885 O O . VAL A 1 112 ? -23.525 -12.508 38.031 1.00 76.25 112 VAL A O 1
ATOM 888 N N . TYR A 1 113 ? -22.698 -10.558 37.278 1.00 73.44 113 TYR A N 1
ATOM 889 C CA . TYR A 1 113 ? -21.478 -10.572 38.076 1.00 73.44 113 TYR A CA 1
ATOM 890 C C . TYR A 1 113 ? -21.591 -9.507 39.160 1.00 73.44 113 TYR A C 1
ATOM 892 O O . TYR A 1 113 ? -22.229 -8.469 38.953 1.00 73.44 113 TYR A O 1
ATOM 900 N N . SER A 1 114 ? -21.006 -9.763 40.328 1.00 80.25 114 SER A N 1
ATOM 901 C CA . SER A 1 114 ? -20.935 -8.737 41.366 1.00 80.25 114 SER A CA 1
ATOM 902 C C . SER A 1 114 ? -19.949 -7.640 40.958 1.00 80.25 114 SER A C 1
ATOM 904 O O . SER A 1 114 ? -18.986 -7.888 40.232 1.00 80.25 114 SER A O 1
ATOM 906 N N . ALA A 1 115 ? -20.193 -6.409 41.416 1.00 76.38 115 ALA A N 1
ATOM 907 C CA . ALA A 1 115 ? -19.339 -5.269 41.079 1.00 76.38 115 ALA A CA 1
ATOM 908 C C . ALA A 1 115 ? -17.872 -5.515 41.477 1.00 76.38 115 ALA A C 1
ATOM 910 O O . ALA A 1 115 ? -16.972 -5.200 40.702 1.00 76.38 115 ALA A O 1
ATOM 911 N N . ASP A 1 116 ? -17.654 -6.160 42.626 1.00 78.31 116 ASP A N 1
ATOM 912 C CA . ASP A 1 116 ? -16.324 -6.464 43.161 1.00 78.31 116 ASP A CA 1
ATOM 913 C C . ASP A 1 116 ? -15.556 -7.477 42.287 1.00 78.31 116 ASP A C 1
ATOM 915 O O . ASP A 1 116 ? -14.346 -7.353 42.094 1.00 78.31 116 ASP A O 1
ATOM 919 N N . GLU A 1 117 ? -16.250 -8.472 41.722 1.00 76.25 117 GLU A N 1
ATOM 920 C CA . GLU A 1 117 ? -15.652 -9.464 40.815 1.00 76.25 117 GLU A CA 1
ATOM 921 C C . GLU A 1 117 ? -15.253 -8.833 39.478 1.00 76.25 117 GLU A C 1
ATOM 923 O O . GLU A 1 117 ? -14.157 -9.085 38.973 1.00 76.25 117 GLU A O 1
ATOM 928 N N . VAL A 1 118 ? -16.116 -7.971 38.932 1.00 78.62 118 VAL A N 1
ATOM 929 C CA . VAL A 1 118 ? -15.851 -7.255 37.677 1.00 78.62 118 VAL A CA 1
ATOM 930 C C . VAL A 1 118 ? -14.691 -6.278 37.847 1.00 78.62 118 VAL A C 1
ATOM 932 O O . VAL A 1 118 ? -13.825 -6.199 36.979 1.00 78.62 118 VAL A O 1
ATOM 935 N N . GLU A 1 119 ? -14.633 -5.556 38.968 1.00 76.69 119 GLU A N 1
ATOM 936 C CA . GLU A 1 119 ? -13.551 -4.613 39.261 1.00 76.69 119 GLU A CA 1
ATOM 937 C C . GLU A 1 119 ? -12.197 -5.328 39.375 1.00 76.69 119 GLU A C 1
ATOM 939 O O . GLU A 1 119 ? -11.208 -4.894 38.779 1.00 76.69 119 GLU A O 1
ATOM 944 N N . ALA A 1 120 ? -12.149 -6.468 40.073 1.00 78.62 120 ALA A N 1
ATOM 945 C CA . ALA A 1 120 ? -10.935 -7.270 40.188 1.00 78.62 120 ALA A CA 1
ATOM 946 C C . ALA A 1 120 ? -10.448 -7.792 38.824 1.00 78.62 120 ALA A C 1
ATOM 948 O O . ALA A 1 120 ? -9.248 -7.753 38.536 1.00 78.62 120 ALA A O 1
ATOM 949 N N . GLU A 1 121 ? -11.367 -8.245 37.968 1.00 75.06 121 GLU A N 1
ATOM 950 C CA . GLU A 1 121 ? -11.041 -8.752 36.635 1.00 75.06 121 GLU A CA 1
ATOM 951 C C . GLU A 1 121 ? -10.574 -7.635 35.687 1.00 75.06 121 GLU A C 1
ATOM 953 O O . GLU A 1 121 ? -9.578 -7.801 34.975 1.00 75.06 121 GLU A O 1
ATOM 958 N N . MET A 1 122 ? -11.233 -6.473 35.721 1.00 74.88 122 MET A N 1
ATOM 959 C CA . MET A 1 122 ? -10.849 -5.297 34.933 1.00 74.88 122 MET A CA 1
ATOM 960 C C . MET A 1 122 ? -9.453 -4.799 35.317 1.00 74.88 122 MET A C 1
ATOM 962 O O . MET A 1 122 ? -8.618 -4.559 34.441 1.00 74.88 122 MET A O 1
ATOM 966 N N . LYS A 1 123 ? -9.151 -4.751 36.618 1.00 77.12 123 LYS A N 1
ATOM 967 C CA . LYS A 1 123 ? -7.831 -4.371 37.129 1.00 77.12 123 LYS A CA 1
ATOM 968 C C . LYS A 1 123 ? -6.739 -5.365 36.744 1.00 77.12 123 LYS A C 1
ATOM 970 O O . LYS A 1 123 ? -5.610 -4.968 36.461 1.00 77.12 123 LYS A O 1
ATOM 975 N N . GLN A 1 124 ? -7.064 -6.657 36.701 1.00 72.75 124 GLN A N 1
ATOM 976 C CA . GLN A 1 124 ? -6.121 -7.706 36.313 1.00 72.75 124 GLN A CA 1
ATOM 977 C C . GLN A 1 124 ? -5.826 -7.712 34.807 1.00 72.75 124 GLN A C 1
ATOM 979 O O . GLN A 1 124 ? -4.675 -7.900 34.415 1.00 72.75 124 GLN A O 1
ATOM 984 N N . LYS A 1 125 ? -6.851 -7.541 33.965 1.00 68.88 125 LYS A N 1
ATOM 985 C CA . LYS A 1 125 ? -6.721 -7.643 32.503 1.00 68.88 125 LYS A CA 1
ATOM 986 C C . LYS A 1 125 ? -6.283 -6.341 31.842 1.00 68.88 125 LYS A C 1
ATOM 988 O O . LYS A 1 125 ? -5.526 -6.387 30.876 1.00 68.88 125 LYS A O 1
ATOM 993 N N . PHE A 1 126 ? -6.737 -5.203 32.359 1.00 67.19 126 PHE A N 1
ATOM 994 C CA . PHE A 1 126 ? -6.562 -3.902 31.711 1.00 67.19 126 PHE A CA 1
ATOM 995 C C . PHE A 1 126 ? -5.776 -2.894 32.560 1.00 67.19 126 PHE A C 1
ATOM 997 O O . PHE A 1 126 ? -5.440 -1.823 32.062 1.00 67.19 126 PHE A O 1
ATOM 1004 N N . GLY A 1 127 ? -5.425 -3.234 33.808 1.00 67.62 127 GLY A N 1
ATOM 1005 C CA . GLY A 1 127 ? -4.570 -2.399 34.661 1.00 67.62 127 GLY A CA 1
ATOM 1006 C C . GLY A 1 127 ? -5.194 -1.064 35.082 1.00 67.62 127 GLY A C 1
ATOM 1007 O O . GLY A 1 127 ? -4.452 -0.153 35.454 1.00 67.62 127 GLY A O 1
ATOM 1008 N N . ILE A 1 128 ? -6.523 -0.954 34.991 1.00 54.47 128 ILE A N 1
ATOM 1009 C CA . ILE A 1 128 ? -7.341 0.206 35.387 1.00 54.47 128 ILE A CA 1
ATOM 1010 C C . ILE A 1 128 ? -7.898 0.031 36.797 1.00 54.47 128 ILE A C 1
ATOM 1012 O O . ILE A 1 128 ? -8.182 -1.126 37.180 1.00 54.47 128 ILE A O 1
#

Radius of gyration: 31.68 Å; chains: 1; bounding box: 66×70×74 Å

Organism: NCBI:txid1256908

Secondary structure (DSSP, 8-state):
-------HHHHHHHHHHHHHHHHHHHHH----------HHHHHHHHHHHHHTT--HHHHHHHHHHHHHHHTS-SS--PPP-------GGG--HHHHHHHHHHHHHHHHTT----HHHHHHHHHHHH--

InterPro domains:
  IPR007337 RelB antitoxin/Antitoxin DinJ [PF04221] (32-84)
  IPR007337 RelB antitoxin/Antitoxin DinJ [PTHR38781] (27-102)
  IPR007337 RelB antitoxin/Antitoxin DinJ [TIGR02384] (27-107)
  IPR013321 Arc-type ribbon-helix-helix [G3DSA:1.10.1220.10] (30-118)

pLDDT: mean 74.65, std 15.83, range [40.03, 96.38]